Protein AF-A0A0S8YTW0-F1 (afdb_monomer)

Solvent-accessible surface area (backbone atoms only — not comparable to full-atom values): 7026 Å² total; per-residue (Å²): 118,70,63,64,53,51,54,50,50,51,54,51,50,53,51,50,53,52,50,50,52,60,72,67,53,68,78,30,28,42,44,43,48,78,73,36,49,46,68,59,36,52,71,67,19,70,36,62,57,76,79,88,54,92,91,80,60,56,58,49,48,50,80,52,56,26,22,46,32,42,60,46,100,86,76,48,48,72,52,70,67,23,47,46,49,36,41,29,35,50,99,87,38,29,25,73,49,75,48,75,43,67,67,72,71,79,84,81,86,84,68,81,84,76,80,85,79,128

Sequence (118 aa):
MKWRRKVLAIAVAALLIMAVMRALSDKPEIALVIDEPWEAMRLRSSAAIDPDFPGYSWFSTPKSDARLHFIDDQLGFLTPLARFFTVSFDRNGLVRSLRMSPQIEPLLLDVPQRSAIS

Structure (mmCIF, N/CA/C/O backbone):
data_AF-A0A0S8YTW0-F1
#
_entry.id   AF-A0A0S8YTW0-F1
#
loop_
_atom_site.group_PDB
_atom_site.id
_atom_site.type_symbol
_atom_site.label_atom_id
_atom_site.label_alt_id
_atom_site.label_comp_id
_atom_site.label_asym_id
_atom_site.label_entity_id
_atom_site.label_seq_id
_atom_site.pdbx_PDB_ins_code
_atom_site.Cartn_x
_atom_site.Cartn_y
_atom_site.Cartn_z
_atom_site.occupancy
_atom_site.B_iso_or_equiv
_atom_site.auth_seq_id
_atom_site.auth_comp_id
_atom_site.auth_asym_id
_atom_site.auth_atom_id
_atom_site.pdbx_PDB_model_num
ATOM 1 N N . MET A 1 1 ? -40.143 24.839 14.684 1.00 61.34 1 MET A N 1
ATOM 2 C CA . MET A 1 1 ? -39.624 23.669 15.449 1.00 61.34 1 MET A CA 1
ATOM 3 C C . MET A 1 1 ? -39.313 22.425 14.597 1.00 61.34 1 MET A C 1
ATOM 5 O O . MET A 1 1 ? -38.321 21.770 14.887 1.00 61.34 1 MET A O 1
ATOM 9 N N . LYS A 1 2 ? -40.084 22.089 13.545 1.00 72.88 2 LYS A N 1
ATOM 10 C CA . LYS A 1 2 ? -39.854 20.879 12.713 1.00 72.88 2 LYS A CA 1
ATOM 11 C C . LYS A 1 2 ? -38.531 20.882 11.915 1.00 72.88 2 LYS A C 1
ATOM 13 O O . LYS A 1 2 ? -37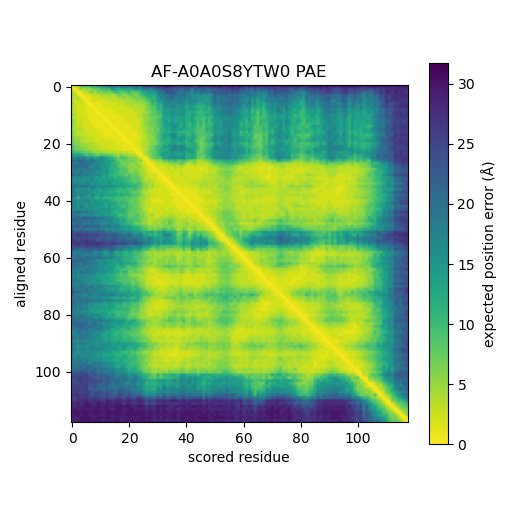.912 19.835 11.779 1.00 72.88 2 LYS A O 1
ATOM 18 N N . TRP A 1 3 ? -38.063 22.046 11.454 1.00 79.56 3 TRP A N 1
ATOM 19 C CA . TRP A 1 3 ? -36.807 22.186 10.693 1.00 79.56 3 TRP A CA 1
ATOM 20 C C . TRP A 1 3 ? -35.568 21.787 11.503 1.00 79.56 3 TRP A C 1
ATOM 22 O O . TRP A 1 3 ? -34.744 21.011 11.035 1.00 79.56 3 TRP A O 1
ATOM 32 N N . ARG A 1 4 ? -35.466 22.252 12.757 1.00 83.00 4 ARG A N 1
ATOM 33 C CA . ARG A 1 4 ? -34.334 21.924 13.643 1.00 83.00 4 ARG A CA 1
ATOM 34 C C . ARG A 1 4 ? -34.229 20.419 13.900 1.00 83.00 4 ARG A C 1
ATOM 36 O O . ARG A 1 4 ? -33.129 19.891 13.928 1.00 83.00 4 ARG A O 1
ATOM 43 N N . ARG A 1 5 ? -35.368 19.722 14.012 1.00 83.19 5 ARG A N 1
ATOM 44 C CA . ARG A 1 5 ? -35.411 18.256 14.159 1.00 83.19 5 ARG A CA 1
ATOM 45 C C . ARG A 1 5 ? -34.972 17.528 12.886 1.00 83.19 5 ARG A C 1
ATOM 47 O O . ARG A 1 5 ? -34.266 16.537 12.993 1.00 83.19 5 ARG A O 1
ATOM 54 N N . LYS A 1 6 ? -35.337 18.032 11.700 1.00 86.81 6 LYS A N 1
ATOM 55 C CA . LYS A 1 6 ? -34.865 17.477 10.420 1.00 86.81 6 LYS A CA 1
ATOM 56 C C . LYS A 1 6 ? -33.354 17.645 10.247 1.00 86.81 6 LYS A C 1
ATOM 58 O O . LYS A 1 6 ? -32.685 16.684 9.901 1.00 86.81 6 LYS A O 1
ATOM 63 N N . VAL A 1 7 ? -32.816 18.830 10.547 1.00 91.31 7 VAL A N 1
ATOM 64 C CA . VAL A 1 7 ? -31.363 19.083 10.496 1.00 91.31 7 VAL A CA 1
ATOM 65 C C . VAL A 1 7 ? -30.619 18.184 11.481 1.00 91.31 7 VAL A C 1
ATOM 67 O O . VAL A 1 7 ? -29.624 17.572 11.112 1.00 91.31 7 VAL A O 1
ATOM 70 N N . LEU A 1 8 ? -31.134 18.044 12.707 1.00 92.69 8 LEU A N 1
ATOM 71 C CA . LEU A 1 8 ? -30.549 17.150 13.705 1.00 92.69 8 LEU A CA 1
ATOM 72 C C . LEU A 1 8 ? -30.565 15.687 13.234 1.00 92.69 8 LEU A C 1
ATOM 74 O O . LEU A 1 8 ? -29.560 15.001 13.361 1.00 92.69 8 LEU A O 1
ATOM 78 N N . ALA A 1 9 ? -31.670 15.224 12.645 1.00 92.38 9 ALA A N 1
ATOM 79 C CA . ALA A 1 9 ? -31.774 13.865 12.118 1.00 92.38 9 ALA A CA 1
ATOM 80 C C . ALA A 1 9 ? -30.773 13.602 10.979 1.00 92.38 9 ALA A C 1
ATOM 82 O O . ALA A 1 9 ? -30.141 12.550 10.960 1.00 92.38 9 ALA A O 1
ATOM 83 N N . ILE A 1 10 ? -30.579 14.567 10.072 1.00 95.00 10 ILE A N 1
ATOM 84 C CA . ILE A 1 10 ? -29.582 14.466 8.994 1.00 95.00 10 ILE A CA 1
ATOM 85 C C . ILE A 1 10 ? -28.163 14.427 9.570 1.00 95.00 10 ILE A C 1
ATOM 87 O O . ILE A 1 10 ? -27.363 13.595 9.155 1.00 95.00 10 ILE A O 1
ATOM 91 N N . ALA A 1 11 ? -27.853 15.284 10.547 1.00 94.44 11 ALA A N 1
ATOM 92 C CA . ALA A 1 11 ? -26.540 15.300 11.188 1.00 94.44 11 ALA A CA 1
ATOM 93 C C . ALA A 1 11 ? -26.233 13.968 11.891 1.00 94.44 11 ALA A C 1
ATOM 95 O O . ALA A 1 11 ? -25.141 13.425 11.737 1.00 94.44 11 ALA A O 1
ATOM 96 N N . VAL A 1 12 ? -27.211 13.404 12.606 1.00 95.44 12 VAL A N 1
ATOM 97 C CA . VAL A 1 12 ? -27.076 12.089 13.250 1.00 95.44 12 VAL A CA 1
ATOM 98 C C . VAL A 1 12 ? -26.887 10.986 12.209 1.00 95.44 12 VAL A C 1
ATOM 100 O O . VAL A 1 12 ? -25.995 10.159 12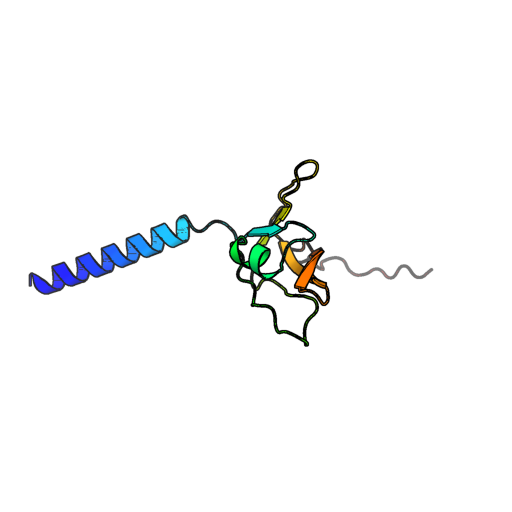.368 1.00 95.44 12 VAL A O 1
ATOM 103 N N . ALA A 1 13 ? -27.659 10.990 11.120 1.00 95.12 13 ALA A N 1
ATOM 104 C CA . ALA A 1 13 ? -27.500 10.013 10.045 1.00 95.12 13 ALA A CA 1
ATOM 105 C C . ALA A 1 13 ? -26.107 10.091 9.395 1.00 95.12 13 ALA A C 1
ATOM 107 O O . ALA A 1 13 ? -25.470 9.061 9.191 1.00 95.12 13 ALA A O 1
ATOM 108 N N . ALA A 1 14 ? -25.597 11.298 9.133 1.00 95.19 14 ALA A N 1
ATOM 109 C CA . ALA A 1 14 ? -24.258 11.493 8.580 1.00 95.19 14 ALA A CA 1
ATOM 110 C C . ALA A 1 14 ? -23.156 10.982 9.525 1.00 95.19 14 ALA A C 1
ATOM 112 O O . ALA A 1 14 ? -22.221 10.319 9.077 1.00 95.19 14 ALA A O 1
ATOM 113 N N . LEU A 1 15 ? -23.284 11.234 10.833 1.00 95.06 15 LEU A N 1
ATOM 114 C CA . LEU A 1 15 ? -22.351 10.719 11.839 1.00 95.06 15 LEU A CA 1
ATO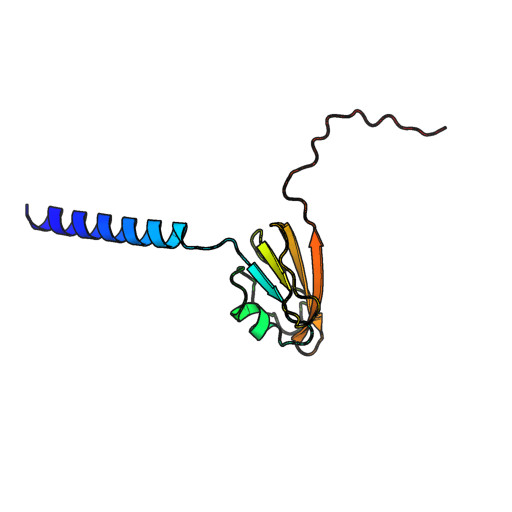M 115 C C . LEU A 1 15 ? -22.388 9.191 11.931 1.00 95.06 15 LEU A C 1
ATOM 117 O O . LEU A 1 15 ? -21.334 8.568 12.024 1.00 95.06 15 LEU A O 1
ATOM 121 N N . LEU A 1 16 ? -23.576 8.584 11.862 1.00 94.56 16 LEU A N 1
ATOM 122 C CA . LEU A 1 16 ? -23.724 7.127 11.862 1.00 94.56 16 LEU A CA 1
ATOM 123 C C . LEU A 1 16 ? -23.083 6.499 10.623 1.00 94.56 16 LEU A C 1
ATOM 125 O O . LEU A 1 16 ? -22.327 5.543 10.757 1.00 94.56 16 LEU A O 1
ATOM 129 N N . ILE A 1 17 ? -23.319 7.063 9.435 1.00 92.62 17 ILE A N 1
ATOM 130 C CA . ILE A 1 17 ? -22.681 6.600 8.195 1.00 92.62 17 ILE A CA 1
ATOM 131 C C . ILE A 1 17 ? -21.157 6.702 8.316 1.00 92.62 17 ILE A C 1
ATOM 133 O O . ILE A 1 17 ? -20.453 5.741 8.018 1.00 92.62 17 ILE A O 1
ATOM 137 N N . MET A 1 18 ? -20.639 7.825 8.819 1.00 89.88 18 MET A N 1
ATOM 138 C CA . MET A 1 18 ? -19.201 8.008 9.014 1.00 89.88 18 MET A CA 1
ATOM 139 C C . MET A 1 18 ? -18.617 6.998 10.013 1.00 89.88 18 MET A C 1
ATOM 141 O O . MET A 1 18 ? -17.546 6.447 9.766 1.00 89.88 18 MET A O 1
ATOM 145 N N . ALA A 1 19 ? -19.313 6.724 11.118 1.00 87.25 19 ALA A N 1
ATOM 146 C CA . ALA A 1 19 ? -18.886 5.746 12.116 1.00 87.25 19 ALA A CA 1
ATOM 147 C C . ALA A 1 19 ? -18.860 4.320 11.547 1.00 87.25 19 ALA A C 1
ATOM 149 O O . ALA A 1 19 ? -17.887 3.598 11.754 1.00 87.25 19 ALA A O 1
ATOM 150 N N . VAL A 1 20 ? -19.885 3.941 10.778 1.00 89.75 20 VAL A N 1
ATOM 151 C CA . VAL A 1 20 ? -19.944 2.649 10.080 1.00 89.75 20 VAL A CA 1
ATOM 152 C C . VAL A 1 20 ? -18.796 2.536 9.077 1.00 89.75 20 VAL A C 1
ATOM 154 O O . VAL A 1 20 ? -18.069 1.551 9.107 1.00 89.75 20 VAL A O 1
ATOM 157 N N . MET A 1 21 ? -18.555 3.560 8.252 1.00 80.62 21 MET A N 1
ATOM 158 C CA . MET A 1 21 ? -17.433 3.555 7.303 1.00 80.62 21 MET A CA 1
ATOM 159 C C . MET A 1 21 ? -16.078 3.399 8.002 1.00 80.62 21 MET A C 1
ATOM 161 O O . MET A 1 21 ? -15.238 2.641 7.537 1.00 80.62 21 MET A O 1
ATOM 165 N N . ARG A 1 22 ? -15.865 4.076 9.138 1.00 77.75 22 ARG A N 1
ATOM 166 C CA . ARG A 1 22 ? -14.634 3.935 9.935 1.00 77.75 22 ARG A CA 1
ATOM 167 C C . ARG A 1 22 ? -14.485 2.535 10.528 1.00 77.75 22 ARG A C 1
ATOM 169 O O . ARG A 1 22 ? -13.369 2.037 10.583 1.00 77.75 22 ARG A O 1
ATOM 176 N N . ALA A 1 23 ? -15.582 1.926 10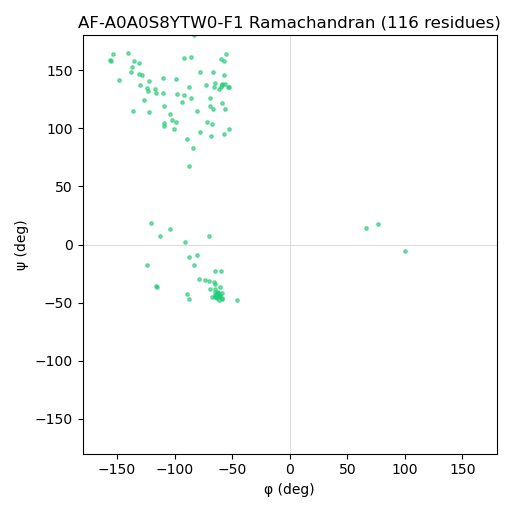.975 1.00 75.25 23 ALA A N 1
ATOM 177 C CA . ALA A 1 23 ? -15.578 0.592 11.569 1.00 75.25 23 ALA A CA 1
ATOM 178 C C . ALA A 1 23 ? -15.379 -0.526 10.531 1.00 75.25 23 ALA A C 1
ATOM 180 O O . ALA A 1 23 ? -14.800 -1.554 10.864 1.00 75.25 23 ALA A O 1
ATOM 181 N N . LEU A 1 24 ? -15.846 -0.323 9.294 1.00 74.44 24 LEU A N 1
ATOM 182 C CA . LEU A 1 24 ? -15.648 -1.253 8.176 1.00 74.44 24 LEU A CA 1
ATOM 183 C C . LEU A 1 24 ? -14.341 -1.013 7.410 1.00 74.44 24 LEU A C 1
ATOM 185 O O . LEU A 1 24 ? -13.985 -1.829 6.566 1.00 74.44 24 LEU A O 1
ATOM 189 N N . SER A 1 25 ? -13.642 0.097 7.654 1.00 68.56 25 SER A N 1
ATOM 190 C CA . SER A 1 25 ? -12.334 0.335 7.049 1.00 68.56 25 SER A CA 1
ATOM 191 C C . SER A 1 25 ? -11.340 -0.671 7.625 1.00 68.56 25 SER A C 1
ATOM 193 O O . SER A 1 25 ? -10.886 -0.529 8.762 1.00 68.56 25 SER A O 1
ATOM 195 N N . ASP A 1 26 ? -11.020 -1.692 6.833 1.00 69.19 26 ASP A N 1
ATOM 196 C CA . ASP A 1 26 ? -9.996 -2.672 7.169 1.00 69.19 26 ASP A CA 1
ATOM 197 C C . ASP A 1 26 ? -8.639 -2.006 7.417 1.00 69.19 26 ASP A C 1
ATOM 199 O O . ASP A 1 26 ? -8.356 -0.888 6.968 1.00 69.19 26 ASP A O 1
ATOM 203 N N . LYS A 1 27 ? -7.778 -2.715 8.157 1.00 77.50 27 LYS A N 1
ATOM 204 C CA . LYS A 1 27 ? -6.393 -2.275 8.349 1.00 77.50 27 LYS A CA 1
ATOM 205 C C . LYS A 1 27 ? -5.737 -2.103 6.972 1.00 77.50 27 LYS A C 1
ATOM 207 O O . LYS A 1 27 ? -5.935 -2.970 6.122 1.00 77.50 27 LYS A O 1
ATOM 212 N N . PRO A 1 28 ? -4.942 -1.039 6.760 1.00 83.81 28 PRO A N 1
ATOM 213 C CA . PRO A 1 28 ? -4.283 -0.806 5.483 1.00 83.81 28 PRO A CA 1
ATOM 214 C C . PRO A 1 28 ? -3.497 -2.040 5.031 1.00 83.81 28 PRO A C 1
ATOM 216 O O . PRO A 1 28 ? -2.787 -2.661 5.824 1.00 83.81 28 PRO A O 1
ATOM 219 N N . GLU A 1 29 ? -3.619 -2.392 3.760 1.00 87.81 29 GLU A N 1
ATOM 220 C CA . GLU A 1 29 ? -2.996 -3.562 3.152 1.00 87.81 29 GLU A CA 1
ATOM 221 C C . GLU A 1 29 ? -2.267 -3.155 1.872 1.00 87.81 29 GLU A C 1
ATOM 223 O O . GLU A 1 29 ? -2.766 -2.360 1.069 1.00 87.81 29 GLU A O 1
ATOM 228 N N . ILE A 1 30 ? -1.071 -3.708 1.698 1.00 87.88 30 ILE A N 1
ATOM 229 C CA . ILE A 1 30 ? -0.280 -3.626 0.475 1.00 87.88 30 ILE A CA 1
ATOM 230 C C . ILE A 1 30 ? -0.442 -4.962 -0.241 1.00 87.88 30 ILE A C 1
ATOM 232 O O . ILE A 1 30 ? 0.107 -5.971 0.205 1.00 87.88 30 ILE A O 1
ATOM 236 N N . ALA A 1 31 ? -1.203 -4.954 -1.330 1.00 91.50 31 ALA A N 1
ATOM 237 C CA . ALA A 1 31 ? -1.471 -6.127 -2.149 1.00 91.50 31 ALA A CA 1
ATOM 238 C C . ALA A 1 31 ? -0.389 -6.243 -3.228 1.00 91.50 31 ALA A C 1
ATOM 240 O O . ALA A 1 31 ? -0.513 -5.660 -4.308 1.00 91.50 31 ALA A O 1
ATOM 241 N N . LEU A 1 32 ? 0.684 -6.965 -2.916 1.00 90.25 32 LEU A N 1
ATOM 242 C CA . LEU A 1 32 ? 1.902 -7.028 -3.717 1.00 90.25 32 LEU A CA 1
ATOM 243 C C . LEU A 1 32 ? 1.875 -8.212 -4.686 1.00 90.25 32 LEU A C 1
ATOM 245 O O . LEU A 1 32 ? 1.814 -9.356 -4.238 1.00 90.25 32 LEU A O 1
ATOM 249 N N . VAL A 1 33 ? 2.019 -7.935 -5.983 1.00 92.19 33 VAL A N 1
ATOM 250 C CA . VAL A 1 33 ? 2.435 -8.914 -6.997 1.00 92.19 33 VAL A CA 1
ATOM 251 C C . VAL A 1 33 ? 3.772 -8.438 -7.568 1.00 92.19 33 VAL A C 1
ATOM 253 O O . VAL A 1 33 ? 3.958 -7.254 -7.847 1.00 92.19 33 VAL A O 1
ATOM 256 N N . ILE A 1 34 ? 4.742 -9.339 -7.698 1.00 89.25 34 ILE A N 1
ATOM 257 C CA . ILE A 1 34 ? 6.052 -8.998 -8.272 1.00 89.25 34 ILE A CA 1
ATOM 258 C C . ILE A 1 34 ? 5.934 -8.924 -9.794 1.00 89.25 34 ILE A C 1
ATOM 260 O O . ILE A 1 34 ? 5.124 -9.623 -10.394 1.00 89.25 34 ILE A O 1
ATOM 264 N N . ASP A 1 35 ? 6.739 -8.059 -10.411 1.00 90.12 35 ASP A N 1
ATOM 265 C CA . ASP A 1 35 ? 6.794 -7.831 -11.858 1.00 90.12 35 ASP A CA 1
ATOM 266 C C . ASP A 1 35 ? 5.531 -7.205 -12.473 1.00 90.12 35 ASP A C 1
ATOM 268 O O . ASP A 1 35 ? 5.398 -7.132 -13.696 1.00 90.12 35 ASP A O 1
ATOM 272 N N . GLU A 1 36 ? 4.630 -6.668 -11.649 1.00 90.88 36 GLU A N 1
ATOM 273 C CA . GLU A 1 36 ? 3.498 -5.871 -12.119 1.00 90.88 36 GLU A CA 1
ATOM 274 C C . GLU A 1 36 ? 3.828 -4.364 -12.170 1.00 90.88 36 GLU A C 1
ATOM 276 O O . GLU A 1 36 ? 4.739 -3.897 -11.475 1.00 90.88 36 GLU A O 1
ATOM 281 N N . PRO A 1 37 ? 3.067 -3.560 -12.936 1.00 91.25 37 PRO A N 1
ATOM 282 C CA . PRO A 1 37 ? 3.191 -2.107 -12.897 1.00 91.25 37 PRO A CA 1
ATOM 283 C C . PRO A 1 37 ? 2.868 -1.535 -11.511 1.00 91.25 37 PRO A C 1
ATOM 285 O O . PRO A 1 37 ? 1.822 -1.833 -10.934 1.00 91.25 37 PRO A O 1
ATOM 288 N N . TRP A 1 38 ? 3.713 -0.624 -11.025 1.00 87.00 38 TRP A N 1
ATOM 289 C CA . TRP A 1 38 ? 3.553 0.087 -9.752 1.00 87.00 38 TRP A CA 1
ATOM 290 C C . TRP A 1 38 ? 2.138 0.628 -9.530 1.00 87.00 38 TRP A C 1
ATOM 292 O O . TRP A 1 38 ? 1.534 0.419 -8.480 1.00 87.00 38 TRP A O 1
ATOM 302 N N . GLU A 1 39 ? 1.584 1.300 -10.537 1.00 87.69 39 GLU A N 1
ATOM 303 C CA . GLU A 1 39 ? 0.256 1.904 -10.443 1.00 87.69 39 GLU A CA 1
ATOM 304 C C . GLU A 1 39 ? -0.854 0.853 -10.298 1.00 87.69 39 GLU A C 1
ATOM 306 O O . GLU A 1 39 ? -1.834 1.094 -9.595 1.00 87.69 39 GLU A O 1
ATOM 311 N N . ALA A 1 40 ? -0.689 -0.334 -10.891 1.00 90.69 40 ALA A N 1
ATOM 312 C CA . ALA A 1 40 ? -1.633 -1.436 -10.716 1.00 90.69 40 ALA A CA 1
ATOM 313 C C . ALA A 1 40 ? -1.598 -1.966 -9.273 1.00 90.69 40 ALA A C 1
ATOM 315 O O . ALA A 1 40 ? -2.649 -2.103 -8.642 1.00 90.69 40 ALA A O 1
ATOM 316 N N . MET A 1 41 ? -0.396 -2.164 -8.719 1.00 90.31 41 MET A N 1
ATOM 317 C CA . MET A 1 41 ? -0.205 -2.535 -7.313 1.00 90.31 41 MET A CA 1
ATOM 318 C C . MET A 1 41 ? -0.812 -1.486 -6.368 1.00 90.31 41 MET A C 1
ATOM 320 O O . MET A 1 41 ? -1.534 -1.818 -5.423 1.00 90.31 41 MET A O 1
ATOM 324 N N . ARG A 1 42 ? -0.540 -0.201 -6.632 1.00 87.62 42 ARG A N 1
ATOM 325 C CA . ARG A 1 42 ? -0.99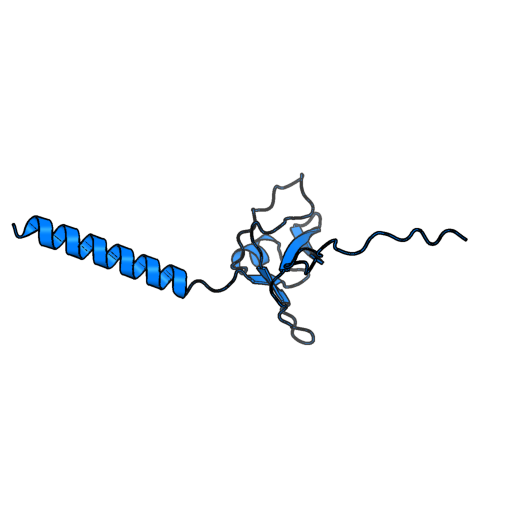6 0.940 -5.827 1.00 87.62 42 ARG A CA 1
ATOM 326 C C . ARG A 1 42 ? -2.517 1.053 -5.806 1.00 87.62 42 ARG A C 1
ATOM 328 O O . ARG A 1 42 ? -3.079 1.304 -4.748 1.00 87.62 42 ARG A O 1
ATOM 335 N N . LEU A 1 43 ? -3.178 0.863 -6.949 1.00 88.94 43 LEU A N 1
ATOM 336 C CA . LEU A 1 43 ? -4.641 0.922 -7.062 1.00 88.94 43 LEU A CA 1
ATOM 337 C C . LEU A 1 43 ? -5.341 -0.259 -6.385 1.00 88.94 43 LEU A C 1
ATOM 339 O O . LEU A 1 43 ? -6.461 -0.104 -5.902 1.00 88.94 43 LEU A O 1
ATOM 343 N N . ARG A 1 44 ? -4.701 -1.432 -6.357 1.00 90.12 44 ARG A N 1
ATOM 344 C CA . ARG A 1 44 ? -5.229 -2.615 -5.667 1.00 90.12 44 ARG A CA 1
ATOM 345 C C . ARG A 1 44 ? -5.012 -2.556 -4.156 1.00 90.12 44 ARG A C 1
ATOM 347 O O . ARG A 1 44 ? -5.798 -3.120 -3.401 1.00 90.12 44 ARG A O 1
ATOM 354 N N . SER A 1 45 ? -3.946 -1.892 -3.722 1.00 86.62 45 SER A N 1
ATOM 355 C CA . SER A 1 45 ? -3.609 -1.733 -2.310 1.00 86.62 45 SER A CA 1
ATOM 356 C C . SER A 1 45 ? -4.562 -0.757 -1.621 1.00 86.62 45 SER A C 1
ATOM 358 O O . SER A 1 45 ? -4.868 0.312 -2.142 1.00 86.62 45 SER A O 1
ATOM 360 N N . SER A 1 46 ? -5.003 -1.099 -0.411 1.00 85.31 46 SER A N 1
ATOM 361 C CA . SER A 1 46 ? -5.806 -0.195 0.421 1.00 85.31 46 SER A CA 1
ATOM 362 C C . SER A 1 46 ? -4.940 0.796 1.205 1.00 85.31 46 SER A C 1
ATOM 364 O O . SER A 1 46 ? -5.436 1.818 1.682 1.00 85.31 46 SER A O 1
ATOM 366 N N . ALA A 1 47 ? -3.638 0.517 1.337 1.00 82.94 47 ALA A N 1
ATOM 367 C CA . ALA A 1 47 ? -2.690 1.427 1.957 1.00 82.94 47 ALA A CA 1
ATOM 368 C C . ALA A 1 47 ? -2.503 2.712 1.138 1.00 82.94 47 ALA A C 1
ATOM 370 O O . ALA A 1 47 ? -2.317 2.686 -0.078 1.00 82.94 47 ALA A O 1
ATOM 371 N N . ALA A 1 48 ? -2.504 3.856 1.828 1.00 80.69 48 ALA A N 1
ATOM 372 C CA . ALA A 1 48 ? -2.251 5.148 1.206 1.00 80.69 48 ALA A CA 1
ATOM 373 C C . ALA A 1 48 ? -0.768 5.264 0.828 1.00 80.69 48 ALA A C 1
ATOM 375 O O . ALA A 1 48 ? 0.101 5.461 1.685 1.00 80.69 48 ALA A O 1
ATOM 376 N N . ILE A 1 49 ? -0.497 5.142 -0.467 1.00 81.69 49 ILE A N 1
ATOM 377 C CA . ILE A 1 49 ? 0.831 5.217 -1.065 1.00 81.69 49 ILE A CA 1
ATOM 378 C C . ILE A 1 49 ? 0.807 6.320 -2.129 1.00 81.69 49 ILE A C 1
ATOM 380 O O . ILE A 1 49 ? -0.141 6.409 -2.916 1.00 81.69 49 ILE A O 1
ATOM 384 N N . ASP A 1 50 ? 1.833 7.168 -2.135 1.00 78.56 50 ASP A N 1
ATOM 385 C CA . ASP A 1 50 ? 1.956 8.236 -3.128 1.00 78.56 50 ASP A CA 1
ATOM 386 C C . ASP A 1 50 ? 2.191 7.669 -4.542 1.00 78.56 50 ASP A C 1
ATOM 388 O O . ASP A 1 50 ? 2.785 6.594 -4.684 1.00 78.56 50 ASP A O 1
ATOM 392 N N . PRO A 1 51 ? 1.699 8.353 -5.593 1.00 74.69 51 PRO A N 1
ATOM 393 C CA . PRO A 1 51 ? 1.969 7.963 -6.975 1.00 74.69 51 PRO A CA 1
ATOM 394 C C . PRO A 1 51 ? 3.472 7.986 -7.271 1.00 74.69 51 PRO A C 1
ATOM 396 O O . PRO A 1 51 ? 4.242 8.645 -6.567 1.00 74.69 51 PRO A O 1
ATOM 399 N N . ASP A 1 52 ? 3.887 7.272 -8.319 1.00 69.38 52 ASP A N 1
ATOM 400 C CA . ASP A 1 52 ? 5.274 7.374 -8.778 1.00 69.38 52 ASP A CA 1
ATOM 401 C C . ASP A 1 52 ? 5.564 8.795 -9.300 1.00 69.38 52 ASP A C 1
ATOM 403 O O . ASP A 1 52 ? 4.744 9.411 -9.987 1.00 69.38 52 ASP A O 1
ATOM 407 N N . PHE A 1 53 ? 6.745 9.314 -8.964 1.00 62.94 53 PHE A N 1
ATOM 408 C CA . PHE A 1 53 ? 7.283 10.546 -9.525 1.00 62.94 53 PHE A CA 1
ATOM 409 C C . PHE A 1 53 ? 8.306 10.168 -10.600 1.00 62.94 53 PHE A C 1
ATOM 411 O O . PHE A 1 53 ? 9.462 9.875 -10.258 1.00 62.94 53 PHE A O 1
ATOM 418 N N . PRO A 1 54 ? 7.921 10.192 -11.893 1.00 62.88 54 PRO A N 1
ATOM 419 C CA . PRO A 1 54 ? 8.779 9.712 -12.963 1.00 62.88 54 PRO A CA 1
ATOM 420 C C . PRO A 1 54 ? 10.124 10.447 -12.951 1.00 62.88 54 PRO A C 1
ATOM 422 O O . PRO A 1 54 ? 10.196 11.661 -13.140 1.00 62.88 54 PRO A O 1
ATOM 425 N N . GLY A 1 55 ? 11.198 9.689 -12.718 1.00 63.09 55 GLY A N 1
ATOM 426 C CA . GLY A 1 55 ? 12.583 10.154 -12.818 1.00 63.09 55 GLY A CA 1
ATOM 427 C C . GLY A 1 55 ? 13.293 10.523 -11.511 1.00 63.09 55 GLY A C 1
ATOM 428 O O . GLY A 1 55 ? 14.497 10.768 -11.573 1.00 63.09 55 GLY A O 1
ATOM 429 N N . TYR A 1 56 ? 12.621 10.524 -10.351 1.00 64.38 56 TYR A N 1
ATOM 430 C CA . TYR A 1 56 ? 13.247 10.946 -9.080 1.00 64.38 56 TYR A CA 1
ATOM 431 C C . TYR A 1 56 ? 13.205 9.923 -7.948 1.00 64.38 56 TYR A C 1
ATOM 433 O O . TYR A 1 56 ? 13.990 10.050 -7.009 1.00 64.38 56 TYR A O 1
ATOM 441 N N . SER A 1 57 ? 12.345 8.908 -8.031 1.00 69.81 57 SER A N 1
ATOM 442 C CA . SER A 1 57 ? 12.286 7.859 -7.017 1.00 69.81 57 SER A CA 1
ATOM 443 C C . SER A 1 57 ? 12.372 6.471 -7.636 1.00 69.81 57 SER A C 1
ATOM 445 O O . SER A 1 57 ? 11.886 6.243 -8.737 1.00 69.81 57 SER A O 1
ATOM 447 N N . TRP A 1 58 ? 13.011 5.546 -6.922 1.00 76.81 58 TRP A N 1
ATOM 448 C CA . TRP A 1 58 ? 13.030 4.106 -7.236 1.00 76.81 58 TRP A CA 1
ATOM 449 C C . TRP A 1 58 ? 12.284 3.293 -6.177 1.00 76.81 58 TRP A C 1
ATOM 451 O O . TRP A 1 58 ? 12.360 2.063 -6.137 1.00 76.81 58 TRP A O 1
ATOM 461 N N . PHE A 1 59 ? 11.621 3.988 -5.253 1.00 82.12 59 PHE A N 1
ATOM 462 C CA . PHE A 1 59 ? 10.829 3.383 -4.203 1.00 82.12 59 PHE A CA 1
ATOM 463 C C . PHE A 1 59 ? 9.754 4.330 -3.688 1.00 82.12 59 PHE A C 1
ATOM 465 O O . PHE A 1 59 ? 9.880 5.549 -3.759 1.00 82.12 59 PHE A O 1
ATOM 472 N N . SER A 1 60 ? 8.734 3.756 -3.072 1.00 82.69 60 SER A N 1
ATOM 473 C CA . SER A 1 60 ? 7.722 4.506 -2.342 1.00 82.69 60 SER A CA 1
ATOM 474 C C . SER A 1 60 ? 7.387 3.794 -1.043 1.00 82.69 60 SER A C 1
ATOM 476 O O . SER A 1 60 ? 7.466 2.567 -0.921 1.00 82.69 60 SER A O 1
ATOM 478 N N . THR A 1 61 ? 7.036 4.591 -0.043 1.00 83.75 61 THR A N 1
ATOM 479 C CA . THR A 1 61 ? 6.688 4.116 1.293 1.00 83.75 61 THR A CA 1
ATOM 480 C C . THR A 1 61 ? 5.227 4.451 1.583 1.00 83.75 61 THR A C 1
ATOM 482 O O . THR A 1 61 ? 4.832 5.606 1.401 1.00 83.75 61 THR A O 1
ATOM 485 N N . PRO A 1 62 ? 4.415 3.495 2.053 1.00 82.12 62 PRO A N 1
ATOM 486 C CA . PRO A 1 62 ? 3.095 3.792 2.593 1.00 82.12 62 PRO A CA 1
ATOM 487 C C . PRO A 1 62 ? 3.178 4.793 3.748 1.00 82.12 62 PRO A C 1
ATOM 489 O O . PRO A 1 62 ? 4.125 4.773 4.534 1.00 82.12 62 PRO A O 1
ATOM 492 N N . LYS A 1 63 ? 2.164 5.652 3.872 1.00 79.81 63 LYS A N 1
ATOM 493 C CA . LYS A 1 63 ? 2.098 6.679 4.932 1.00 79.81 63 LYS A CA 1
ATOM 494 C C . LYS A 1 63 ? 1.622 6.148 6.283 1.00 79.81 63 LYS A C 1
ATOM 496 O O . LYS A 1 63 ? 1.643 6.880 7.269 1.00 79.81 63 LYS A O 1
ATOM 501 N N . SER A 1 64 ? 1.146 4.911 6.318 1.00 79.56 64 SER A N 1
ATOM 502 C CA . SER A 1 64 ? 0.559 4.276 7.491 1.00 79.56 64 SER A CA 1
ATOM 503 C C . SER A 1 64 ? 1.092 2.865 7.661 1.00 79.56 64 SER A C 1
ATOM 505 O O . SER A 1 64 ? 1.474 2.220 6.682 1.00 79.56 64 SER A O 1
ATOM 507 N N . ASP A 1 65 ? 1.008 2.367 8.890 1.00 85.00 65 ASP A N 1
ATOM 508 C CA . ASP A 1 65 ? 1.207 0.955 9.180 1.00 85.00 65 ASP A CA 1
ATOM 509 C C . ASP A 1 65 ? 0.277 0.115 8.300 1.00 85.00 65 ASP A C 1
ATOM 511 O O . ASP A 1 65 ? -0.907 0.435 8.142 1.00 85.00 65 ASP A O 1
ATOM 515 N N . ALA A 1 66 ? 0.813 -0.953 7.722 1.00 86.94 66 ALA A N 1
ATOM 516 C CA . ALA A 1 66 ? 0.077 -1.793 6.791 1.00 86.94 66 ALA A CA 1
ATOM 517 C C . ALA A 1 66 ? 0.378 -3.278 7.000 1.00 86.94 66 ALA A C 1
ATOM 519 O O . ALA A 1 66 ? 1.314 -3.664 7.698 1.00 86.94 66 ALA A O 1
ATOM 520 N N . ARG A 1 67 ? -0.450 -4.141 6.430 1.00 89.38 67 ARG A N 1
ATOM 521 C CA . ARG A 1 67 ? -0.144 -5.565 6.279 1.00 89.38 67 ARG A CA 1
ATOM 522 C C . ARG A 1 67 ? 0.364 -5.781 4.866 1.00 89.38 67 ARG A C 1
ATOM 524 O O . ARG A 1 67 ? -0.140 -5.159 3.935 1.00 89.38 67 ARG A O 1
ATOM 531 N N . LEU A 1 68 ? 1.343 -6.656 4.697 1.00 89.62 68 LEU A N 1
ATOM 532 C CA . LEU A 1 68 ? 1.687 -7.153 3.377 1.00 89.62 68 LEU A CA 1
ATOM 533 C C . LEU A 1 68 ? 0.780 -8.332 3.066 1.00 89.62 68 LEU A C 1
ATOM 535 O O . LEU A 1 68 ? 0.753 -9.296 3.828 1.00 89.62 68 LEU A O 1
ATOM 539 N N . HIS A 1 69 ? 0.096 -8.263 1.937 1.00 91.75 69 HIS A N 1
ATOM 540 C CA . HIS A 1 69 ? -0.512 -9.412 1.299 1.00 91.75 69 HIS A CA 1
ATOM 541 C C . HIS A 1 69 ? 0.283 -9.698 0.034 1.00 91.75 69 HIS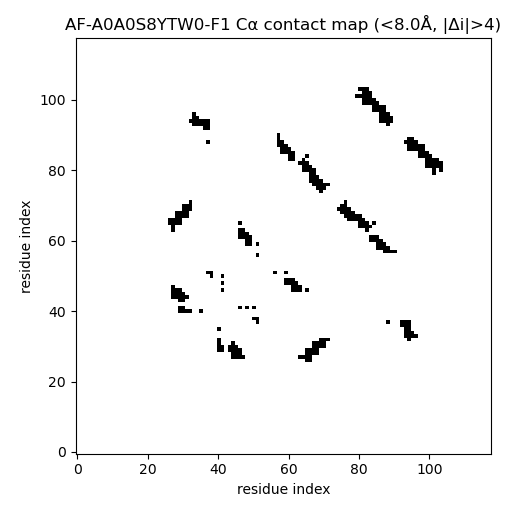 A C 1
ATOM 543 O O . HIS A 1 69 ? 0.185 -8.988 -0.965 1.00 91.75 69 HIS A O 1
ATOM 549 N N . PHE A 1 70 ? 1.143 -10.704 0.126 1.00 90.75 70 PHE A N 1
ATOM 550 C CA . PHE A 1 70 ? 1.893 -11.198 -1.008 1.00 90.75 70 PHE A CA 1
ATOM 551 C C . PHE A 1 70 ? 0.985 -12.124 -1.811 1.00 90.75 70 PHE A C 1
ATOM 553 O O . PHE A 1 70 ? 0.543 -13.149 -1.290 1.00 90.75 70 PHE A O 1
ATOM 560 N N . ILE A 1 71 ? 0.670 -11.727 -3.040 1.00 90.75 71 ILE A N 1
ATOM 561 C CA . ILE A 1 71 ? -0.209 -12.466 -3.941 1.00 90.75 71 ILE A CA 1
ATOM 562 C C . ILE A 1 71 ? 0.685 -13.244 -4.902 1.00 90.75 71 ILE A C 1
ATOM 564 O O . ILE A 1 71 ? 1.291 -12.675 -5.807 1.00 90.75 71 ILE A O 1
ATOM 568 N N . ASP A 1 72 ? 0.761 -14.548 -4.674 1.00 88.75 72 ASP A N 1
ATOM 569 C CA . ASP A 1 72 ? 1.469 -15.505 -5.514 1.00 88.75 72 ASP A CA 1
ATOM 570 C C . ASP A 1 72 ? 0.732 -16.848 -5.453 1.00 88.75 72 ASP A C 1
ATOM 572 O O . ASP A 1 72 ? 0.238 -17.237 -4.389 1.00 88.75 72 ASP A O 1
ATOM 576 N N . ASP A 1 73 ? 0.652 -17.549 -6.584 1.00 87.06 73 ASP A N 1
ATOM 577 C CA . ASP A 1 73 ? -0.113 -18.796 -6.709 1.00 87.06 73 ASP A CA 1
ATOM 578 C C . ASP A 1 73 ? 0.445 -19.938 -5.839 1.00 87.06 73 ASP A C 1
ATOM 580 O O . ASP A 1 73 ? -0.278 -20.882 -5.519 1.00 87.06 73 ASP A O 1
ATOM 584 N N . GLN A 1 74 ? 1.726 -19.878 -5.456 1.00 88.75 74 GLN A N 1
ATOM 585 C CA . GLN A 1 74 ? 2.413 -20.933 -4.705 1.00 88.75 74 GLN A CA 1
ATOM 586 C C . GLN A 1 74 ? 2.855 -20.488 -3.312 1.00 88.75 74 GLN A C 1
ATOM 588 O O . GLN A 1 74 ? 2.838 -21.284 -2.372 1.00 88.75 74 GLN A O 1
ATOM 593 N N . LEU A 1 75 ? 3.275 -19.233 -3.179 1.00 86.31 75 LEU A N 1
ATOM 594 C CA . LEU A 1 75 ? 3.910 -18.690 -1.983 1.00 86.31 75 LEU A CA 1
ATOM 595 C C . LEU A 1 75 ? 3.136 -17.513 -1.388 1.00 86.31 75 LEU A C 1
ATOM 597 O O . LEU A 1 75 ? 3.710 -16.763 -0.607 1.00 86.31 75 LEU A O 1
ATOM 601 N N . GLY A 1 76 ? 1.859 -17.328 -1.729 1.00 88.19 76 GLY A N 1
ATOM 602 C CA . GLY A 1 76 ? 1.056 -16.235 -1.190 1.00 88.19 76 GLY A CA 1
ATOM 603 C C . GLY A 1 76 ? 0.941 -16.274 0.340 1.00 88.19 76 GLY A C 1
ATOM 604 O O . GLY A 1 76 ? 0.714 -17.326 0.941 1.00 88.19 76 GLY A O 1
ATOM 605 N N . PHE A 1 77 ? 1.090 -15.122 0.995 1.00 90.62 77 PHE A N 1
ATOM 606 C CA . PHE A 1 77 ? 0.951 -15.008 2.449 1.00 90.62 77 PHE A CA 1
ATOM 607 C C . PHE A 1 77 ? 0.520 -13.609 2.876 1.00 90.62 77 PHE A C 1
ATOM 609 O O . PHE A 1 77 ? 0.635 -12.636 2.132 1.00 90.62 77 PHE A O 1
ATOM 616 N N . LEU A 1 78 ? 0.060 -13.504 4.124 1.00 90.25 78 LEU A N 1
ATOM 617 C CA . LEU A 1 78 ? -0.378 -12.247 4.710 1.00 90.25 78 LEU A CA 1
ATOM 618 C C . LEU A 1 78 ? 0.348 -12.000 6.037 1.00 90.25 78 LEU A C 1
ATOM 620 O O . LEU A 1 78 ? 0.327 -12.841 6.938 1.00 90.25 78 LEU A O 1
ATOM 624 N N . THR A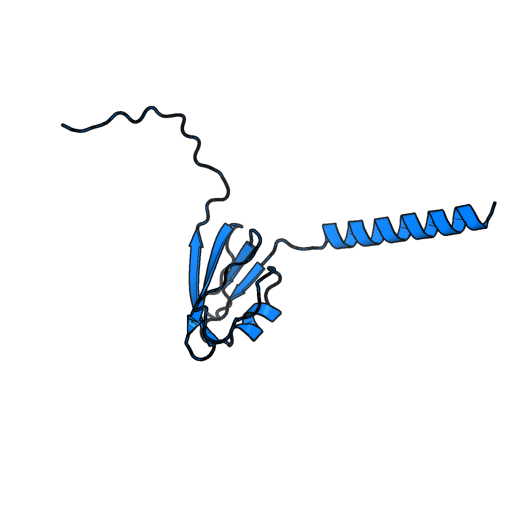 1 79 ? 1.013 -10.854 6.168 1.00 87.25 79 THR A N 1
ATOM 625 C CA . THR A 1 79 ? 1.826 -10.544 7.349 1.00 87.25 79 THR A CA 1
ATOM 626 C C . THR A 1 79 ? 1.002 -9.933 8.487 1.00 87.25 79 THR A C 1
ATOM 628 O O . THR A 1 79 ? -0.079 -9.358 8.287 1.00 87.25 79 THR A O 1
ATOM 631 N N . PRO A 1 80 ? 1.533 -9.971 9.719 1.00 85.56 80 PRO A N 1
ATOM 632 C CA . PRO A 1 80 ? 1.140 -9.022 10.751 1.00 85.56 80 PRO A CA 1
ATOM 633 C C . PRO A 1 80 ? 1.337 -7.569 10.285 1.00 85.56 80 PRO A C 1
ATOM 635 O O . PRO A 1 80 ? 2.029 -7.301 9.298 1.00 85.56 80 PRO A O 1
ATOM 638 N N . LEU A 1 81 ? 0.712 -6.637 11.004 1.00 85.62 81 LEU A N 1
ATOM 639 C CA . LEU A 1 81 ? 0.869 -5.201 10.769 1.00 85.62 81 LEU A CA 1
ATOM 640 C C . LEU A 1 81 ? 2.352 -4.812 10.921 1.00 85.62 81 LEU A C 1
ATOM 642 O O . LEU A 1 81 ? 3.015 -5.285 11.836 1.00 85.62 81 LEU A O 1
ATOM 646 N N . ALA A 1 82 ? 2.880 -3.962 10.049 1.00 84.75 82 ALA A N 1
ATOM 647 C CA . ALA A 1 82 ? 4.229 -3.421 10.173 1.00 84.75 82 ALA A CA 1
ATOM 648 C C . ALA A 1 82 ? 4.240 -1.924 9.853 1.00 84.75 82 ALA A C 1
ATOM 650 O O . ALA A 1 82 ? 3.396 -1.426 9.111 1.00 84.75 82 ALA A O 1
ATOM 651 N N . ARG A 1 83 ? 5.194 -1.199 10.444 1.00 80.00 83 ARG A N 1
ATOM 652 C CA . ARG A 1 83 ? 5.269 0.264 10.339 1.00 80.00 83 ARG A CA 1
ATOM 653 C C . ARG A 1 83 ? 6.087 0.735 9.150 1.00 80.00 83 ARG A C 1
ATOM 655 O O . ARG A 1 83 ? 5.714 1.678 8.463 1.00 80.00 83 ARG A O 1
ATOM 662 N N . PHE A 1 84 ? 7.222 0.087 8.906 1.00 78.12 84 PHE A N 1
ATOM 663 C CA . PHE A 1 84 ? 8.116 0.504 7.835 1.00 78.12 84 PHE A CA 1
ATOM 664 C C . PHE A 1 84 ? 7.973 -0.435 6.655 1.00 78.12 84 PHE A C 1
ATOM 666 O O . PHE A 1 84 ? 8.398 -1.587 6.730 1.00 78.12 84 PHE A O 1
ATOM 673 N N . PHE A 1 85 ? 7.424 0.092 5.568 1.00 85.31 85 PHE A N 1
ATOM 674 C CA . PHE A 1 85 ? 7.416 -0.549 4.264 1.00 85.31 85 PHE A CA 1
ATOM 675 C C . PHE A 1 85 ? 8.079 0.351 3.241 1.00 85.31 85 PHE A C 1
ATOM 677 O O . PHE A 1 85 ? 7.874 1.563 3.217 1.00 85.31 85 PHE A O 1
ATOM 684 N N . THR A 1 86 ? 8.844 -0.270 2.363 1.00 87.62 86 THR A N 1
ATOM 685 C CA . THR A 1 86 ? 9.428 0.360 1.193 1.00 87.62 86 THR A CA 1
ATOM 686 C C . THR A 1 86 ? 9.235 -0.599 0.040 1.00 87.62 86 THR A C 1
ATOM 688 O O . THR A 1 86 ? 9.776 -1.702 0.061 1.00 87.62 86 THR A O 1
ATOM 691 N N . VAL A 1 87 ? 8.438 -0.198 -0.942 1.00 87.56 87 VAL A N 1
ATOM 692 C CA . VAL 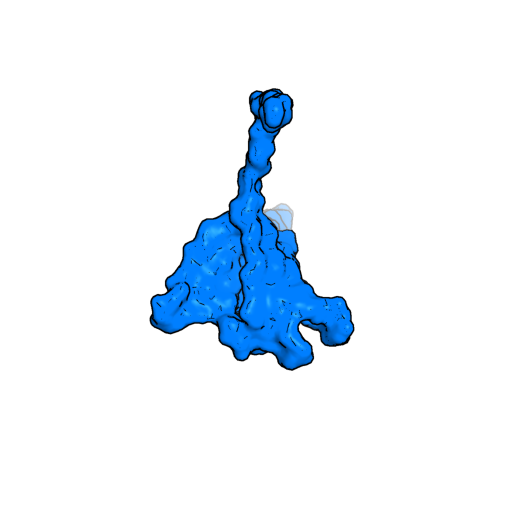A 1 87 ? 8.283 -0.941 -2.190 1.00 87.56 87 VAL A CA 1
ATOM 693 C C . VAL A 1 87 ? 9.198 -0.291 -3.211 1.00 87.56 87 VAL A C 1
ATOM 695 O O . VAL A 1 87 ? 9.151 0.927 -3.375 1.00 87.56 87 VAL A O 1
ATOM 698 N N . SER A 1 88 ? 10.018 -1.083 -3.885 1.00 87.94 88 SER A N 1
ATOM 699 C CA . SER A 1 88 ? 10.935 -0.616 -4.917 1.00 87.94 88 SER A CA 1
ATOM 700 C C . SER A 1 88 ? 10.492 -1.083 -6.295 1.00 87.94 88 SER A C 1
ATOM 702 O O . SER A 1 88 ? 10.012 -2.208 -6.467 1.00 87.94 88 SER A O 1
ATOM 704 N N . PHE A 1 89 ? 10.692 -0.217 -7.281 1.00 87.94 89 PHE A N 1
ATOM 705 C CA . PHE A 1 89 ? 10.344 -0.452 -8.676 1.00 87.94 89 PHE A CA 1
ATOM 706 C C . PHE A 1 89 ? 11.519 -0.115 -9.598 1.00 87.94 89 PHE A C 1
ATOM 708 O O . PHE A 1 89 ? 12.434 0.622 -9.227 1.00 87.94 89 PHE A O 1
ATOM 715 N N . ASP A 1 90 ? 11.534 -0.713 -10.788 1.00 86.06 90 ASP A N 1
ATOM 716 C CA . ASP A 1 90 ? 12.581 -0.488 -11.783 1.00 86.06 90 ASP A CA 1
ATOM 717 C C . ASP A 1 90 ? 12.335 0.770 -12.635 1.00 86.06 90 ASP A C 1
ATOM 719 O O . ASP A 1 90 ? 11.344 1.483 -12.482 1.00 86.06 90 ASP A O 1
ATOM 723 N N . ARG A 1 91 ? 13.252 1.049 -13.572 1.00 83.25 91 ARG A N 1
ATOM 724 C CA . ARG A 1 91 ? 13.143 2.187 -14.505 1.00 83.25 91 ARG A CA 1
ATOM 725 C C . ARG A 1 91 ? 11.884 2.129 -15.383 1.00 83.25 91 ARG A C 1
ATOM 727 O O . ARG A 1 91 ? 11.460 3.166 -15.883 1.00 83.25 91 ARG A O 1
ATOM 734 N N . ASN A 1 92 ? 11.312 0.944 -15.577 1.00 84.62 92 ASN A N 1
ATOM 735 C CA . ASN A 1 92 ? 10.100 0.736 -16.361 1.00 84.62 92 ASN A CA 1
ATOM 736 C C . ASN A 1 92 ? 8.835 0.823 -15.485 1.00 84.62 92 ASN A C 1
ATOM 738 O O . ASN A 1 92 ? 7.735 0.623 -15.995 1.00 84.62 92 ASN A O 1
ATOM 742 N N . GLY A 1 93 ? 8.982 1.115 -14.186 1.00 84.56 93 GLY A N 1
ATOM 743 C CA . GLY A 1 93 ? 7.887 1.207 -13.225 1.00 84.56 93 GLY A CA 1
ATOM 744 C C . GLY A 1 93 ? 7.353 -0.149 -12.762 1.00 84.56 93 GLY A C 1
ATOM 745 O O . GLY A 1 93 ? 6.238 -0.204 -12.245 1.00 84.56 93 GLY A O 1
ATOM 746 N N . LEU A 1 94 ? 8.098 -1.244 -12.956 1.00 89.12 94 LEU A N 1
ATOM 747 C CA . LEU A 1 94 ? 7.699 -2.576 -12.490 1.00 89.12 94 LEU A CA 1
ATOM 748 C C . LEU A 1 94 ? 8.166 -2.811 -11.060 1.00 89.12 94 LEU A C 1
ATOM 750 O O . LEU A 1 94 ? 9.318 -2.531 -10.727 1.00 89.12 94 LEU A O 1
ATOM 754 N N . VAL A 1 95 ? 7.293 -3.366 -10.225 1.00 89.81 95 VAL A N 1
ATOM 755 C CA . VAL A 1 95 ? 7.598 -3.682 -8.829 1.00 89.81 95 VAL A CA 1
ATOM 756 C C . VAL A 1 95 ? 8.598 -4.834 -8.756 1.00 89.81 95 VAL A C 1
ATOM 758 O O . VAL A 1 95 ? 8.369 -5.899 -9.323 1.00 89.81 95 VAL A O 1
ATOM 761 N N . ARG A 1 96 ? 9.713 -4.637 -8.043 1.00 89.31 96 ARG A N 1
ATOM 762 C CA . ARG A 1 96 ? 10.805 -5.628 -7.966 1.00 89.31 96 ARG A CA 1
ATOM 763 C C . ARG A 1 96 ? 11.033 -6.190 -6.587 1.00 89.31 96 ARG A C 1
ATOM 765 O O . ARG A 1 96 ? 11.413 -7.348 -6.449 1.00 89.31 96 ARG A O 1
ATOM 772 N N . SER A 1 97 ? 10.870 -5.369 -5.563 1.00 86.50 97 SER A N 1
ATOM 773 C CA . SER A 1 97 ? 11.152 -5.812 -4.210 1.00 86.50 97 SER A CA 1
ATOM 774 C C . SER A 1 97 ? 10.372 -5.018 -3.187 1.00 86.50 97 SER A C 1
ATOM 776 O O . SER A 1 97 ? 9.936 -3.888 -3.410 1.00 86.50 97 SER A O 1
ATOM 778 N N . LEU A 1 98 ? 10.218 -5.648 -2.031 1.00 86.38 98 LEU A N 1
ATOM 779 C CA . LEU A 1 98 ? 9.668 -5.042 -0.843 1.00 86.38 98 LEU A CA 1
ATOM 780 C C . LEU A 1 98 ? 10.685 -5.183 0.278 1.00 86.38 98 LEU A C 1
ATOM 782 O O . LEU A 1 98 ? 11.196 -6.269 0.551 1.00 86.38 98 LEU A O 1
ATOM 786 N N . ARG A 1 99 ? 10.927 -4.083 0.976 1.00 85.81 99 ARG A N 1
ATOM 787 C CA . ARG A 1 99 ? 11.612 -4.075 2.258 1.00 85.81 99 ARG A CA 1
ATOM 788 C C . ARG A 1 99 ? 10.605 -3.730 3.341 1.00 85.81 99 ARG A C 1
ATOM 790 O O . ARG A 1 99 ? 9.898 -2.731 3.234 1.00 85.81 99 ARG A O 1
ATOM 797 N N . MET A 1 100 ? 10.570 -4.531 4.400 1.00 85.50 100 MET A N 1
ATOM 798 C CA . MET A 1 100 ? 9.726 -4.268 5.562 1.00 85.50 100 MET A CA 1
ATOM 799 C C . MET A 1 100 ? 10.507 -4.373 6.871 1.00 85.50 100 MET A C 1
ATOM 801 O O . MET A 1 100 ? 11.427 -5.182 6.986 1.00 85.50 100 MET A O 1
ATOM 805 N N . SER A 1 101 ? 10.129 -3.561 7.860 1.00 81.94 101 SER A N 1
ATOM 806 C CA . SER A 1 101 ? 10.558 -3.717 9.253 1.00 81.94 101 SER A CA 1
ATOM 807 C C . SER A 1 101 ? 9.325 -3.863 10.153 1.00 81.94 101 SER A C 1
ATOM 809 O O . SER A 1 101 ? 8.562 -2.900 10.289 1.00 81.94 101 SER A O 1
ATOM 811 N N . PRO A 1 102 ? 9.124 -5.035 10.789 1.00 71.38 102 PRO A N 1
ATOM 812 C CA . PRO A 1 102 ? 7.954 -5.326 11.622 1.00 71.38 102 PRO A CA 1
ATOM 813 C C . PRO A 1 102 ? 7.871 -4.569 12.955 1.00 71.38 102 PRO A C 1
ATOM 815 O O . PRO A 1 102 ? 7.027 -4.905 13.775 1.00 71.38 102 PRO A O 1
ATOM 818 N N . GLN A 1 103 ? 8.744 -3.600 13.237 1.00 68.69 103 GLN A N 1
ATOM 819 C CA . GLN A 1 103 ? 8.778 -2.930 14.542 1.00 68.69 103 GLN A CA 1
ATOM 820 C C . GLN A 1 103 ? 7.532 -2.058 14.773 1.00 68.69 103 GLN A C 1
ATOM 822 O O . GLN A 1 103 ? 7.506 -0.889 14.381 1.00 68.69 103 GLN A O 1
ATOM 827 N N . ILE A 1 104 ? 6.522 -2.638 15.425 1.00 65.12 104 ILE A N 1
ATOM 828 C CA . ILE A 1 104 ? 5.334 -1.939 15.935 1.00 65.12 104 ILE A CA 1
ATOM 829 C C . ILE A 1 104 ? 5.617 -1.401 17.344 1.00 65.12 104 ILE A C 1
ATOM 831 O O . ILE A 1 104 ? 5.369 -0.230 17.627 1.00 65.12 104 ILE A O 1
ATOM 835 N N . GLU A 1 105 ? 6.182 -2.242 18.212 1.00 69.12 105 GLU A N 1
ATOM 836 C CA . GLU A 1 105 ? 6.505 -1.888 19.594 1.00 69.12 105 GLU A CA 1
ATOM 837 C C . GLU A 1 105 ? 7.938 -1.350 19.708 1.00 69.12 105 GLU A C 1
ATOM 839 O O . GLU A 1 105 ? 8.880 -1.979 19.212 1.00 69.12 105 GLU A O 1
ATOM 844 N N . PRO A 1 106 ? 8.132 -0.179 20.341 1.00 67.88 106 PRO A N 1
ATOM 845 C CA . PRO A 1 106 ? 9.460 0.296 20.694 1.00 67.88 106 PRO A CA 1
ATOM 846 C C . PRO A 1 106 ? 10.149 -0.712 21.614 1.00 67.88 106 PRO A C 1
ATOM 848 O O . PRO A 1 106 ? 9.548 -1.203 22.569 1.00 67.88 106 PRO A O 1
ATOM 851 N N . LEU A 1 107 ? 11.430 -0.979 21.367 1.00 66.94 107 LEU A N 1
ATOM 852 C CA . LEU A 1 107 ? 12.244 -1.721 22.321 1.00 66.94 107 LEU A CA 1
ATOM 853 C C . LEU A 1 107 ? 12.422 -0.860 23.584 1.00 66.94 107 LEU A C 1
ATOM 855 O O . LEU A 1 107 ? 12.998 0.226 23.506 1.00 66.94 107 LEU A O 1
ATOM 859 N N . LEU A 1 108 ? 11.919 -1.322 24.731 1.00 75.44 108 LEU A N 1
ATOM 860 C CA . LEU A 1 108 ? 12.122 -0.655 26.020 1.00 75.44 108 LEU A CA 1
ATOM 861 C C . LEU A 1 108 ? 13.598 -0.782 26.432 1.00 75.44 108 LEU A C 1
ATOM 863 O O . LEU A 1 108 ? 14.124 -1.887 26.572 1.00 75.44 108 LEU A O 1
ATOM 867 N N . LEU A 1 109 ? 14.278 0.354 26.595 1.00 73.38 109 LEU A N 1
ATOM 868 C CA . LEU A 1 109 ? 15.688 0.427 26.990 1.00 73.38 109 LEU A CA 1
ATOM 869 C C . LEU A 1 109 ? 15.829 0.416 28.521 1.00 73.38 109 LEU A C 1
ATOM 871 O O . LEU A 1 109 ? 16.267 1.404 29.096 1.00 73.38 109 LEU A O 1
ATOM 875 N N . ASP A 1 110 ? 15.494 -0.693 29.179 1.00 69.06 110 ASP A N 1
ATOM 876 C CA . ASP A 1 110 ? 15.633 -0.803 30.646 1.00 69.06 110 ASP A CA 1
ATOM 877 C C . ASP A 1 110 ? 16.835 -1.651 31.096 1.00 69.06 110 ASP A C 1
ATOM 879 O O . ASP A 1 110 ? 16.967 -1.996 32.270 1.00 69.06 110 ASP A O 1
ATOM 883 N N . VAL A 1 111 ? 17.763 -1.973 30.189 1.00 64.81 111 VAL A N 1
ATOM 884 C CA . VAL A 1 111 ? 18.991 -2.703 30.537 1.00 64.81 111 VAL A CA 1
ATOM 885 C C . VAL A 1 111 ? 20.189 -1.757 30.442 1.00 64.81 111 VAL A C 1
ATOM 887 O O . VAL A 1 111 ? 20.465 -1.255 29.350 1.00 64.81 111 VAL A O 1
ATOM 890 N N . PRO A 1 112 ? 20.941 -1.510 31.534 1.00 58.78 112 PRO A N 1
ATOM 891 C CA . PRO A 1 112 ? 22.214 -0.819 31.420 1.00 58.78 112 PRO A CA 1
ATOM 892 C C . PRO A 1 112 ? 23.118 -1.631 30.488 1.00 58.78 112 PRO A C 1
ATOM 894 O O . PRO A 1 112 ? 23.386 -2.806 30.748 1.00 58.78 112 PRO A O 1
ATOM 897 N N . GLN A 1 113 ? 23.572 -1.011 29.394 1.00 55.84 113 GLN A N 1
ATOM 898 C CA . GLN A 1 113 ? 24.586 -1.569 28.502 1.00 55.84 113 GLN A CA 1
ATOM 899 C C . GLN A 1 113 ? 25.846 -1.859 29.320 1.00 55.84 113 GLN A C 1
ATOM 901 O O . GLN A 1 113 ? 26.673 -0.984 29.569 1.00 55.84 113 GLN A O 1
ATOM 906 N N . ARG A 1 114 ? 25.993 -3.103 29.775 1.00 53.47 114 ARG A N 1
ATOM 907 C CA . ARG A 1 114 ? 27.241 -3.574 30.359 1.00 53.47 114 ARG A CA 1
ATOM 908 C C . ARG A 1 114 ? 28.178 -3.861 29.194 1.00 53.47 114 ARG A C 1
ATOM 910 O O . ARG A 1 114 ? 28.077 -4.904 28.556 1.00 53.47 114 ARG A O 1
ATOM 917 N N . SER A 1 115 ? 29.033 -2.889 28.889 1.00 51.03 115 SER A N 1
ATOM 918 C CA . SER A 1 115 ? 30.134 -3.008 27.937 1.00 51.03 115 SER A CA 1
ATOM 919 C C . SER A 1 115 ? 30.985 -4.226 28.293 1.00 51.03 115 SER A C 1
ATOM 921 O O . SER A 1 115 ? 31.803 -4.175 29.207 1.00 51.03 115 SER A O 1
ATOM 923 N N . ALA A 1 116 ? 30.775 -5.337 27.592 1.00 51.91 116 ALA A N 1
ATOM 924 C CA . ALA A 1 116 ? 31.715 -6.442 27.564 1.00 51.91 116 ALA A CA 1
ATOM 925 C C . ALA A 1 116 ? 32.762 -6.110 26.498 1.00 51.91 116 ALA A C 1
ATOM 927 O O . ALA A 1 116 ? 32.642 -6.503 25.341 1.00 51.91 116 ALA A O 1
ATOM 928 N N . ILE A 1 117 ? 33.753 -5.315 26.894 1.00 52.19 117 ILE A N 1
ATOM 929 C CA . ILE A 1 117 ? 35.057 -5.307 26.240 1.00 52.19 117 ILE A CA 1
ATOM 930 C C . ILE A 1 117 ? 35.978 -5.962 27.264 1.00 52.19 117 ILE A C 1
ATOM 932 O O . ILE A 1 117 ? 36.258 -5.373 28.308 1.00 52.19 117 ILE A O 1
ATOM 936 N N . SER A 1 118 ? 36.338 -7.216 27.004 1.00 51.94 118 SER A N 1
ATOM 937 C CA . SER A 1 118 ? 37.495 -7.870 27.609 1.00 51.94 118 SER A CA 1
ATOM 938 C C . SER A 1 118 ? 38.521 -8.123 26.524 1.00 51.94 118 SER A C 1
ATOM 940 O O . SER A 1 118 ? 38.103 -8.292 25.357 1.00 51.94 118 SER A O 1
#

Radius of gyration: 21.55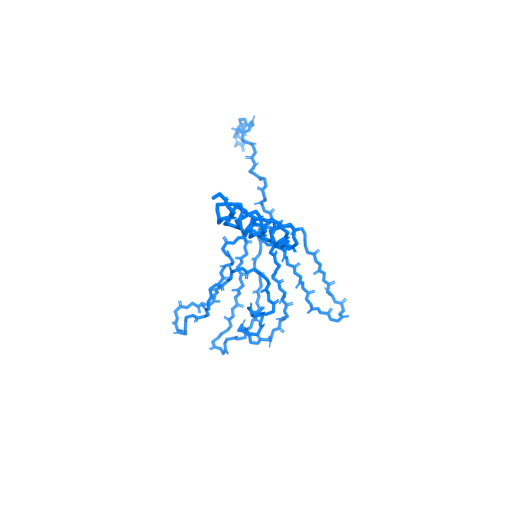 Å; Cα contacts (8 Å, |Δi|>4): 174; chains: 1; bounding box: 77×45×48 Å

Foldseek 3Di:
DVVVVVVVVVVVVVVVVVVVCVVPLDFWEQEDDAFDAQVVSCVVTSFAWDDDDQPDDQKTWGPAWYWYFDDDPPDTDIGDTFGTKIFGADNVRTTHDIDTDRCPDDDDPPDDPPDPDD

Mean predicted aligned error: 11.13 Å

Secondary structure (DSSP, 8-state):
-HHHHHHHHHHHHHHHHHHHHHHH-PPPEEEE-TTSBHHHHHHH--S--PPP-TTT-SEE--SS-BEEEE--TTT-EEPPPBSEEEEEE-TTSBEEEEEEE---SPPP--S-------

Nearest PDB structures (foldseek):
  2km7-assembly1_A  TM=4.944E-01  e=9.768E-02  Escherichia coli K-12
  5jcg-assembly1_D  TM=4.937E-01  e=2.527E+00  Homo sapiens
  5ucx-assembly2_C  TM=5.004E-01  e=2.377E+00  Homo sapiens
  7v7w-assembly1_A  TM=3.719E-01  e=8.113E+00  Mus musculus

pLDDT: mean 81.52, std 10.97, range [51.03, 95.44]